Protein AF-A0AAV9DJF5-F1 (afdb_monomer_lite)

InterPro domains:
  IPR000597 Large ribosomal subunit protein uL3 [PF00297] (3-47)
  IPR009000 Translation protein, beta-barrel domain superfamily [SSF50447] (3-47)
  IPR045077 Large ribosomal subunit protein uL3, archaea/eukaryota [PTHR11363] (3-61)

Sequence (67 aa):
MNLLIKGCCVGPKKRVVTLRQSLLKQTSRLALEEIKLKFIDTSSKFGHGRFQTTQEKQKFYDGFPMY

Secondary structure (DSSP, 8-state):
-----SS--SSSTT--------SS---STTTS----------S-TTTT---SSHHHHHHHTTT----

pLDDT: mean 86.1, std 10.38, range [44.72, 95.19]

Radius of gyration: 18.51 Å; chains: 1; bounding box: 33×28×49 Å

Structure (mmCIF, N/CA/C/O backbone):
data_AF-A0AAV9DJF5-F1
#
_entry.id   AF-A0AAV9DJF5-F1
#
loop_
_atom_site.group_PDB
_atom_site.id
_atom_site.type_symbol
_atom_site.label_atom_id
_atom_site.label_alt_id
_atom_site.label_comp_id
_atom_site.label_asym_id
_atom_site.label_entity_id
_atom_site.label_seq_id
_atom_site.pdbx_PDB_ins_code
_atom_site.Cartn_x
_atom_site.Cartn_y
_atom_site.Cartn_z
_atom_site.occupancy
_atom_site.B_iso_or_equiv
_atom_site.auth_seq_id
_atom_site.auth_comp_id
_atom_site.auth_asym_id
_atom_site.auth_atom_id
_atom_site.pdbx_PDB_model_num
ATOM 1 N N . MET A 1 1 ? -13.162 2.618 -8.436 1.00 44.72 1 MET A N 1
ATOM 2 C CA . MET A 1 1 ? -12.823 2.939 -7.032 1.00 44.72 1 MET A CA 1
ATOM 3 C C . MET A 1 1 ? -11.756 1.947 -6.599 1.00 44.72 1 MET A C 1
ATOM 5 O O . MET A 1 1 ? -12.054 0.763 -6.543 1.00 44.72 1 MET A O 1
ATOM 9 N N . ASN A 1 2 ? -10.512 2.396 -6.417 1.00 75.56 2 ASN A N 1
ATOM 10 C CA . ASN A 1 2 ? -9.369 1.520 -6.131 1.00 75.56 2 ASN A CA 1
ATOM 11 C C . ASN A 1 2 ? -8.996 1.655 -4.649 1.00 75.56 2 ASN A C 1
ATOM 13 O O . ASN A 1 2 ? -8.971 2.771 -4.136 1.00 75.56 2 ASN A O 1
ATOM 17 N N . LEU A 1 3 ? -8.718 0.538 -3.972 1.00 89.19 3 LEU A N 1
ATOM 18 C CA . LEU A 1 3 ? -8.359 0.498 -2.551 1.00 89.19 3 LEU A CA 1
ATOM 19 C C . LEU A 1 3 ? -6.909 0.024 -2.389 1.00 89.19 3 LEU A C 1
ATOM 21 O O . LEU A 1 3 ? -6.549 -1.026 -2.917 1.00 89.19 3 LEU A O 1
ATOM 25 N N . LEU A 1 4 ? -6.101 0.769 -1.628 1.00 92.44 4 LEU A N 1
ATOM 26 C CA . LEU A 1 4 ? -4.767 0.353 -1.191 1.00 92.44 4 LEU A CA 1
ATOM 27 C C . LEU A 1 4 ? -4.777 0.137 0.325 1.00 92.44 4 LEU A C 1
ATOM 29 O O . LEU A 1 4 ? -5.235 0.997 1.073 1.00 92.44 4 LEU A O 1
ATOM 33 N N . ILE A 1 5 ? -4.268 -1.012 0.771 1.00 92.38 5 ILE A N 1
ATOM 34 C CA . ILE A 1 5 ? -4.168 -1.376 2.190 1.00 92.38 5 ILE A CA 1
ATOM 35 C C . ILE A 1 5 ? -2.692 -1.339 2.587 1.00 92.38 5 ILE A C 1
ATOM 37 O O . ILE A 1 5 ? -1.832 -1.814 1.848 1.00 92.38 5 ILE A O 1
ATOM 41 N N . LYS A 1 6 ? -2.391 -0.783 3.764 1.00 91.62 6 LYS A N 1
ATOM 42 C CA . LYS A 1 6 ? -1.041 -0.810 4.336 1.00 91.62 6 LYS A CA 1
ATOM 43 C C . LYS A 1 6 ? -0.647 -2.259 4.663 1.00 91.62 6 LYS A C 1
ATOM 45 O O . LYS A 1 6 ? -1.308 -2.898 5.475 1.00 91.62 6 LYS A O 1
ATOM 50 N N . GLY A 1 7 ? 0.446 -2.753 4.078 1.00 92.00 7 GLY A N 1
ATOM 51 C CA . GLY A 1 7 ? 0.978 -4.098 4.341 1.00 92.00 7 GLY A CA 1
ATOM 52 C C . GLY A 1 7 ? 0.412 -5.187 3.420 1.00 92.00 7 GLY A C 1
ATOM 53 O O . GLY A 1 7 ? 0.180 -4.947 2.237 1.00 92.00 7 GLY A O 1
ATOM 54 N N . CYS A 1 8 ? 0.241 -6.402 3.950 1.00 92.50 8 CYS A N 1
ATOM 55 C CA . CYS A 1 8 ? -0.279 -7.564 3.223 1.00 92.50 8 CYS A CA 1
ATOM 56 C C . CYS A 1 8 ? -1.701 -7.943 3.677 1.00 92.50 8 CYS A C 1
ATOM 58 O O . CYS A 1 8 ? -2.148 -7.572 4.761 1.00 92.50 8 CYS A O 1
ATOM 60 N N . CYS A 1 9 ? -2.418 -8.694 2.838 1.00 92.38 9 CYS A N 1
ATOM 61 C CA . CYS A 1 9 ? -3.740 -9.243 3.141 1.00 92.38 9 CYS A CA 1
ATOM 62 C C . CYS A 1 9 ? -3.733 -10.772 3.019 1.00 92.38 9 CYS A C 1
ATOM 64 O O . CYS A 1 9 ? -2.828 -11.362 2.427 1.00 92.38 9 CYS A O 1
ATOM 66 N N . VAL A 1 10 ? -4.728 -11.425 3.621 1.00 93.38 10 VAL A N 1
ATOM 67 C CA . VAL A 1 10 ? -4.761 -12.886 3.721 1.00 93.38 10 VAL A CA 1
ATOM 68 C C . VAL A 1 10 ? -5.053 -13.550 2.372 1.00 93.38 10 VAL A C 1
ATOM 70 O O . VAL A 1 10 ? -6.156 -13.471 1.835 1.00 93.38 10 VAL A O 1
ATOM 73 N N . GLY A 1 11 ? -4.076 -14.298 1.862 1.00 93.94 11 GLY A N 1
ATOM 74 C CA . GLY A 1 11 ? -4.255 -15.218 0.743 1.00 93.94 11 GLY A CA 1
ATOM 75 C C . GLY A 1 11 ? -3.530 -14.896 -0.555 1.00 93.94 11 GLY A C 1
ATOM 76 O O . GLY A 1 11 ? -2.849 -13.882 -0.658 1.00 93.94 11 GLY A O 1
ATOM 77 N N . PRO A 1 12 ? -3.655 -15.783 -1.559 1.00 95.19 12 PRO A N 1
ATOM 78 C CA . PRO A 1 12 ? -3.099 -15.580 -2.874 1.00 95.19 12 PRO A CA 1
ATOM 79 C C . PRO A 1 12 ? -3.885 -14.500 -3.616 1.00 95.19 12 PRO A C 1
ATOM 81 O O . PRO A 1 12 ? -5.048 -14.200 -3.325 1.00 95.19 12 PRO A O 1
ATOM 84 N N . LYS A 1 13 ? -3.239 -13.961 -4.649 1.00 91.25 13 LYS A N 1
ATOM 85 C CA . LYS A 1 13 ? -3.849 -13.029 -5.596 1.00 91.25 13 LYS A CA 1
ATOM 86 C C . LYS A 1 13 ? -5.176 -13.603 -6.125 1.00 91.25 13 LYS A C 1
ATOM 88 O O . LYS A 1 13 ? -5.238 -14.778 -6.472 1.00 91.25 13 LYS A O 1
ATOM 93 N N . LYS A 1 14 ? -6.203 -12.750 -6.239 1.00 92.19 14 LYS A N 1
ATOM 94 C CA . LYS A 1 14 ? -7.583 -13.063 -6.686 1.00 92.19 14 LYS A CA 1
ATOM 95 C C . LYS A 1 14 ? -8.496 -13.772 -5.668 1.00 92.19 14 LYS A C 1
ATOM 97 O O . LYS A 1 14 ? -9.647 -14.035 -6.005 1.00 92.19 14 LYS A O 1
ATOM 102 N N . ARG A 1 15 ? -8.051 -14.058 -4.438 1.00 95.19 15 ARG A N 1
ATOM 103 C CA . ARG A 1 15 ? -8.954 -14.547 -3.379 1.00 95.19 15 ARG A CA 1
ATOM 104 C C . ARG A 1 15 ? -9.943 -13.451 -2.958 1.00 95.19 15 ARG A C 1
ATOM 106 O O . ARG A 1 15 ? -9.547 -12.305 -2.770 1.00 95.19 15 ARG A O 1
ATOM 113 N N . VAL A 1 16 ? -11.211 -13.821 -2.766 1.00 93.56 16 VAL A N 1
ATOM 114 C CA . VAL A 1 16 ? -12.233 -12.927 -2.198 1.00 93.56 16 VAL A CA 1
ATOM 115 C C . VAL A 1 16 ? -11.921 -12.661 -0.723 1.00 93.56 16 VAL A C 1
ATOM 117 O O . VAL A 1 16 ? -11.710 -13.599 0.045 1.00 93.56 16 VAL A O 1
ATOM 120 N N . VAL A 1 17 ? -11.902 -11.388 -0.326 1.00 93.69 17 VAL A N 1
ATOM 121 C CA . VAL A 1 17 ? -11.674 -10.954 1.059 1.00 93.69 17 VAL A CA 1
ATOM 122 C C . VAL A 1 17 ? -12.801 -10.013 1.472 1.00 93.69 17 VAL A C 1
ATOM 124 O O . VAL A 1 17 ? -13.082 -9.035 0.782 1.00 93.69 17 VAL A O 1
ATOM 127 N N . THR A 1 18 ? -13.441 -10.295 2.605 1.00 92.94 18 THR A N 1
ATOM 128 C CA . THR A 1 18 ? -14.485 -9.440 3.181 1.00 92.94 18 THR A CA 1
ATOM 129 C C . THR A 1 18 ? -13.862 -8.386 4.091 1.00 92.94 18 THR A C 1
ATOM 131 O O . THR A 1 18 ? -13.261 -8.723 5.112 1.00 92.94 18 THR A O 1
ATOM 134 N N . LEU A 1 19 ? -14.016 -7.108 3.742 1.00 92.88 19 LEU A N 1
ATOM 135 C CA . LEU A 1 19 ? -13.579 -5.986 4.572 1.00 92.88 19 LEU A CA 1
ATOM 136 C C . LEU A 1 19 ? -14.716 -5.544 5.495 1.00 92.88 19 LEU A C 1
ATOM 138 O O . LEU A 1 19 ? -15.858 -5.405 5.062 1.00 92.88 19 LEU A O 1
ATOM 142 N N . ARG A 1 20 ? -14.399 -5.306 6.769 1.00 94.25 20 ARG A N 1
ATOM 143 C CA . ARG A 1 20 ? -15.357 -4.910 7.805 1.00 94.25 20 ARG A CA 1
ATOM 144 C C . ARG A 1 20 ? -14.849 -3.666 8.525 1.00 94.25 20 ARG A C 1
ATOM 146 O O . ARG A 1 20 ? -13.658 -3.565 8.809 1.00 94.25 20 ARG A O 1
ATOM 153 N N . GLN A 1 21 ? -15.752 -2.749 8.862 1.00 92.62 21 GLN A N 1
ATOM 154 C CA . GLN A 1 21 ? -15.427 -1.629 9.742 1.00 92.62 21 GLN A CA 1
ATOM 155 C C . GLN A 1 21 ? -15.032 -2.129 11.142 1.00 92.62 21 GLN A C 1
ATOM 157 O O . GLN A 1 21 ? -15.603 -3.094 11.657 1.00 92.62 21 GLN A O 1
ATOM 162 N N . SER A 1 22 ? -14.061 -1.464 11.767 1.00 92.44 22 SER A N 1
ATOM 163 C CA . SER A 1 22 ? -13.681 -1.745 13.151 1.00 92.44 22 SER A CA 1
ATOM 16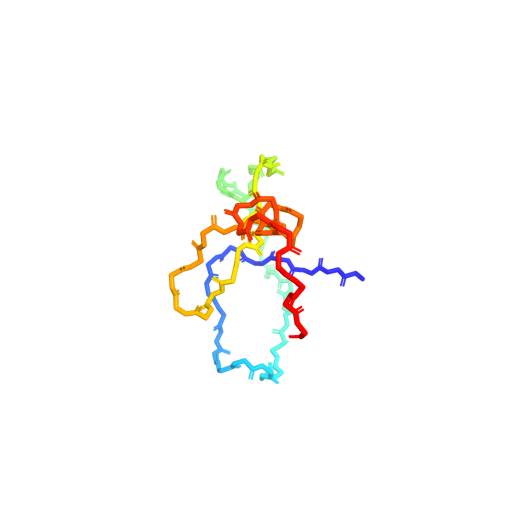4 C C . SER A 1 22 ? -14.869 -1.565 14.098 1.00 92.44 22 SER A C 1
ATOM 166 O O . SER A 1 22 ? -15.615 -0.595 13.990 1.00 92.44 22 SER A O 1
ATOM 168 N N . LEU A 1 23 ? -15.009 -2.490 15.051 1.00 92.88 23 LEU A N 1
ATOM 169 C CA . LEU A 1 23 ? -16.059 -2.467 16.078 1.00 92.88 23 LEU A CA 1
ATOM 170 C C . LEU A 1 23 ? -15.988 -1.236 16.984 1.00 92.88 23 LEU A C 1
ATOM 172 O O . LEU A 1 23 ? -17.009 -0.666 17.350 1.00 92.88 23 LEU A O 1
ATOM 176 N N . LEU A 1 24 ? -14.766 -0.848 17.345 1.00 93.12 24 LEU A N 1
ATOM 177 C CA . LEU A 1 24 ? -14.474 0.293 18.199 1.00 93.12 24 LEU A CA 1
ATOM 178 C C . LEU A 1 24 ? -13.795 1.385 17.373 1.00 93.12 24 LEU A C 1
ATOM 180 O O . LEU A 1 24 ? -13.033 1.098 16.440 1.00 93.12 24 LEU A O 1
ATOM 184 N N . LYS A 1 25 ? -14.053 2.644 17.735 1.00 89.69 25 LYS A N 1
ATOM 185 C CA . LYS A 1 25 ? -13.405 3.800 17.111 1.00 89.69 25 LYS A CA 1
ATOM 186 C C . LYS A 1 25 ? -11.898 3.730 17.361 1.00 89.69 25 LYS A C 1
ATOM 188 O O . LYS A 1 25 ? -11.457 3.586 18.496 1.00 89.69 25 LYS A O 1
ATOM 193 N N . GLN A 1 26 ? -11.114 3.809 16.290 1.00 89.94 26 GLN A N 1
ATOM 194 C CA . GLN A 1 26 ? -9.657 3.826 16.382 1.00 89.94 26 GLN A CA 1
ATOM 195 C C . GLN A 1 26 ? -9.203 5.230 16.796 1.00 89.94 26 GLN A C 1
ATOM 197 O O . GLN A 1 26 ? -9.412 6.183 16.052 1.00 89.94 26 GLN A O 1
ATOM 202 N N . THR A 1 27 ? -8.613 5.358 17.984 1.00 91.25 27 THR A N 1
ATOM 203 C CA . THR A 1 27 ? -8.149 6.639 18.557 1.00 91.25 27 THR A CA 1
ATOM 204 C C . THR A 1 27 ? -6.626 6.763 18.605 1.00 91.25 27 THR A C 1
ATOM 206 O O . THR A 1 27 ? -6.096 7.772 19.064 1.00 91.25 27 THR A O 1
ATOM 209 N N . SER A 1 28 ? -5.895 5.740 18.153 1.00 89.69 28 SER A N 1
ATOM 210 C CA . SER A 1 28 ? -4.435 5.756 18.171 1.00 89.69 28 SER A CA 1
ATOM 211 C C . SER A 1 28 ? -3.881 6.804 17.200 1.00 89.69 28 SER A C 1
ATOM 213 O O . SER A 1 28 ? -4.445 7.047 16.133 1.00 89.69 28 SER A O 1
ATOM 215 N N . ARG A 1 29 ? -2.732 7.405 17.543 1.00 87.31 29 ARG A N 1
ATOM 216 C CA . ARG A 1 29 ? -2.074 8.426 16.702 1.00 87.31 29 ARG A CA 1
ATOM 217 C C . ARG A 1 29 ? -1.775 7.909 15.289 1.00 87.31 29 ARG A C 1
ATOM 219 O O . ARG A 1 29 ? -1.919 8.654 14.335 1.00 87.31 29 ARG A O 1
ATOM 226 N N . LEU A 1 30 ? -1.436 6.622 15.170 1.00 87.25 30 LEU A N 1
ATOM 227 C CA . LEU A 1 30 ? -1.206 5.943 13.889 1.00 87.25 30 LEU A CA 1
ATOM 228 C C . LEU A 1 30 ? -2.477 5.813 13.036 1.00 87.25 30 LEU A C 1
ATOM 230 O O . LEU A 1 30 ? -2.387 5.766 11.815 1.00 87.25 30 LEU A O 1
ATOM 234 N N . ALA A 1 31 ? -3.652 5.710 13.661 1.00 86.06 31 ALA A N 1
ATOM 235 C CA . ALA A 1 31 ? -4.924 5.605 12.949 1.00 86.06 31 ALA A CA 1
ATOM 236 C C . ALA A 1 31 ? -5.480 6.970 12.512 1.00 86.06 31 ALA A C 1
ATOM 238 O O . ALA A 1 31 ? -6.288 7.025 11.590 1.00 86.06 31 ALA A O 1
ATOM 239 N N . LEU A 1 32 ? -5.057 8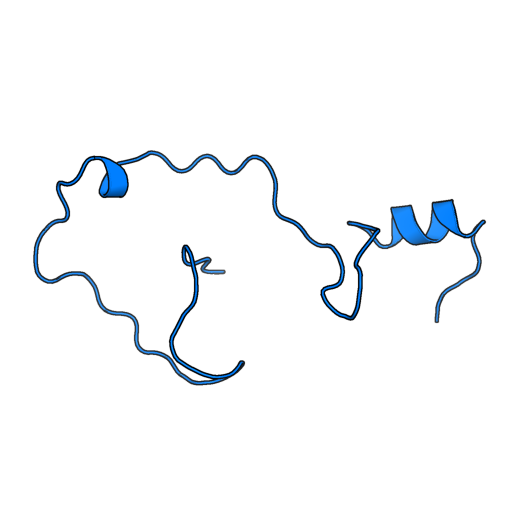.051 13.175 1.00 89.88 32 LEU A N 1
ATOM 240 C CA . LEU A 1 32 ? -5.471 9.432 12.901 1.00 89.88 32 LEU A CA 1
ATOM 241 C C . LEU A 1 32 ? -4.475 10.200 12.015 1.00 89.88 32 LEU A C 1
ATOM 243 O O . LEU A 1 32 ? -4.651 11.394 11.783 1.00 89.88 32 LEU A O 1
ATOM 247 N N . GLU A 1 33 ? -3.415 9.542 11.550 1.00 90.44 33 GLU A N 1
ATOM 248 C CA . GLU A 1 33 ? -2.391 10.158 10.712 1.00 90.44 33 GLU A CA 1
ATOM 249 C C . GLU A 1 33 ? -2.952 10.522 9.325 1.00 90.44 33 GLU A C 1
ATOM 251 O O . GLU A 1 33 ? -3.593 9.706 8.659 1.00 90.44 33 GLU A O 1
ATOM 256 N N . GLU A 1 34 ? -2.698 11.751 8.868 1.00 88.69 34 GLU A N 1
ATOM 257 C CA . GLU A 1 34 ? -3.062 12.184 7.518 1.00 88.69 34 GLU A CA 1
ATOM 258 C C . GLU A 1 34 ? -2.109 11.550 6.489 1.00 88.69 34 GLU A C 1
ATOM 260 O O . GLU A 1 34 ? -0.914 11.849 6.449 1.00 88.69 34 GLU A O 1
ATOM 265 N N . ILE A 1 35 ? -2.634 10.678 5.625 1.00 90.19 35 ILE A N 1
ATOM 266 C CA . ILE A 1 35 ? -1.818 9.942 4.653 1.00 90.19 35 ILE A CA 1
ATOM 267 C C . ILE A 1 35 ? -1.637 10.782 3.379 1.00 90.19 35 ILE A C 1
ATOM 269 O O . ILE A 1 35 ? -2.502 10.803 2.505 1.00 90.19 35 ILE A O 1
ATOM 273 N N . LYS A 1 36 ? -0.476 11.432 3.242 1.00 91.69 36 LYS A N 1
ATOM 274 C CA . LYS A 1 36 ? -0.031 12.109 2.009 1.00 91.69 36 LYS A CA 1
ATOM 275 C C . LYS A 1 36 ? 1.001 11.251 1.271 1.00 91.69 36 LYS A C 1
ATOM 277 O O . LYS A 1 36 ? 2.169 11.193 1.655 1.00 91.69 36 LYS A O 1
ATOM 282 N N . LEU A 1 37 ? 0.573 10.570 0.208 1.00 89.19 37 LEU A N 1
ATOM 283 C CA . LEU A 1 37 ? 1.448 9.722 -0.610 1.00 89.19 37 LEU A CA 1
ATOM 284 C C . LEU A 1 37 ? 2.292 10.584 -1.561 1.00 89.19 37 LEU A C 1
ATOM 286 O O . LEU A 1 37 ? 1.744 11.349 -2.347 1.00 89.19 37 LEU A O 1
ATOM 290 N N . LYS A 1 38 ? 3.623 10.444 -1.509 1.00 92.69 38 LYS A N 1
ATOM 291 C CA . LYS A 1 38 ? 4.549 11.149 -2.419 1.00 92.69 38 LYS A CA 1
ATOM 292 C C . LYS A 1 38 ? 4.872 10.356 -3.684 1.00 92.69 38 LYS A C 1
ATOM 294 O O . LYS A 1 38 ? 5.061 10.942 -4.741 1.00 92.69 38 LYS A O 1
ATOM 299 N N . PHE A 1 39 ? 4.976 9.034 -3.564 1.00 90.75 39 PHE A N 1
ATOM 300 C CA . PHE A 1 39 ? 5.403 8.157 -4.647 1.00 90.75 39 PHE A CA 1
ATOM 301 C C . PHE A 1 39 ? 4.722 6.793 -4.535 1.00 90.75 39 PHE A C 1
ATOM 303 O O . PHE A 1 39 ? 4.585 6.252 -3.435 1.00 90.75 39 PHE A O 1
ATOM 310 N N . ILE A 1 40 ? 4.310 6.248 -5.679 1.00 91.69 40 ILE A N 1
ATOM 311 C CA . ILE A 1 40 ? 3.801 4.886 -5.828 1.00 91.69 40 ILE A CA 1
ATOM 312 C C . ILE A 1 40 ? 4.665 4.226 -6.894 1.00 91.69 40 ILE A C 1
ATOM 314 O 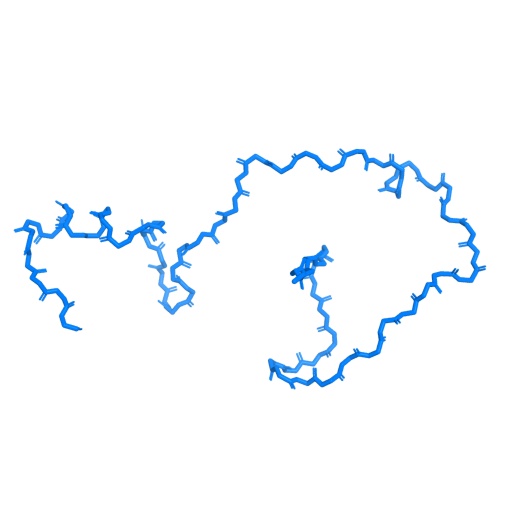O . ILE A 1 40 ? 4.744 4.720 -8.014 1.00 91.69 40 ILE A O 1
ATOM 318 N N . ASP A 1 41 ? 5.302 3.118 -6.539 1.00 90.44 41 ASP A N 1
ATOM 319 C CA . ASP A 1 41 ? 6.124 2.366 -7.476 1.00 90.44 41 ASP A CA 1
ATOM 320 C C . ASP A 1 41 ? 5.240 1.622 -8.489 1.00 90.44 41 ASP A C 1
ATOM 322 O O . ASP A 1 41 ? 4.456 0.742 -8.122 1.00 90.44 41 ASP A O 1
ATOM 326 N N . THR A 1 42 ? 5.369 1.988 -9.762 1.00 90.44 42 THR A N 1
ATOM 327 C CA . THR A 1 42 ? 4.684 1.370 -10.908 1.00 90.44 42 THR A CA 1
ATOM 328 C C . THR A 1 42 ? 5.613 0.468 -11.712 1.00 90.44 42 THR A C 1
ATOM 330 O O . THR A 1 42 ? 5.228 -0.038 -12.768 1.00 90.44 42 THR A O 1
ATOM 333 N N . SER A 1 43 ? 6.831 0.237 -11.215 1.00 89.56 43 SER A N 1
ATOM 334 C CA . SER A 1 43 ? 7.773 -0.673 -11.846 1.00 89.56 43 SER A CA 1
ATOM 335 C C . SER A 1 43 ? 7.263 -2.115 -11.876 1.00 89.56 43 SER A C 1
ATOM 337 O O . SER A 1 43 ? 6.494 -2.580 -11.026 1.00 89.56 43 SER A O 1
ATOM 339 N N . SER A 1 44 ? 7.711 -2.855 -12.893 1.00 88.69 44 SER A N 1
ATOM 340 C CA . SER A 1 44 ? 7.410 -4.280 -13.004 1.00 88.69 44 SER A CA 1
ATOM 341 C C . SER A 1 44 ? 7.918 -5.040 -11.778 1.00 88.69 44 SER A C 1
ATOM 343 O O . SER A 1 44 ? 9.081 -4.930 -11.396 1.00 88.69 44 SER A O 1
ATOM 345 N N . LYS A 1 45 ? 7.052 -5.882 -11.209 1.00 88.44 45 LYS A N 1
ATOM 346 C CA . LYS A 1 45 ? 7.411 -6.849 -10.159 1.00 88.44 45 LYS A CA 1
ATOM 347 C C . LYS A 1 45 ? 7.839 -8.207 -10.710 1.00 88.44 45 LYS A C 1
ATOM 349 O O . LYS A 1 45 ? 8.122 -9.118 -9.939 1.00 88.44 45 LYS A O 1
ATOM 354 N N . PHE A 1 46 ? 7.871 -8.357 -12.034 1.00 85.38 46 PHE A N 1
ATOM 355 C CA . PHE A 1 46 ? 8.455 -9.527 -12.673 1.00 85.38 46 PHE A CA 1
ATOM 356 C C . PHE A 1 46 ? 9.974 -9.329 -12.768 1.00 85.38 46 PHE A C 1
ATOM 358 O O . PHE A 1 46 ? 10.444 -8.502 -13.551 1.00 85.38 46 PHE A O 1
ATOM 365 N N . GLY A 1 47 ? 10.732 -10.047 -11.936 1.00 89.12 47 GLY A N 1
ATOM 366 C CA . GLY A 1 47 ? 12.176 -9.845 -11.790 1.00 89.12 47 GLY A CA 1
ATOM 367 C C . GLY A 1 47 ? 12.524 -8.533 -11.073 1.00 89.12 47 GLY A C 1
ATOM 368 O O . GLY A 1 47 ? 11.821 -8.108 -10.159 1.00 89.12 47 GLY A O 1
ATOM 369 N N . HIS A 1 48 ? 13.622 -7.892 -11.488 1.00 84.69 48 HIS A N 1
ATOM 370 C CA . HIS A 1 48 ? 14.098 -6.626 -10.920 1.00 84.69 48 HIS A CA 1
ATOM 371 C C . HIS A 1 48 ? 13.618 -5.445 -11.779 1.00 84.69 48 HIS A C 1
ATOM 373 O O . HIS A 1 48 ? 14.233 -5.124 -12.799 1.00 84.69 48 HIS A O 1
ATOM 379 N N . GLY A 1 49 ? 12.508 -4.813 -11.389 1.00 83.50 49 GLY A N 1
ATOM 380 C CA . GLY A 1 49 ? 11.956 -3.641 -12.075 1.00 83.50 49 GLY A CA 1
ATOM 381 C C . GLY A 1 49 ? 12.901 -2.436 -12.037 1.00 83.50 49 GLY A C 1
ATOM 382 O O . GLY A 1 49 ? 13.410 -2.083 -10.978 1.00 83.50 49 GLY A O 1
ATOM 383 N N . ARG A 1 50 ? 13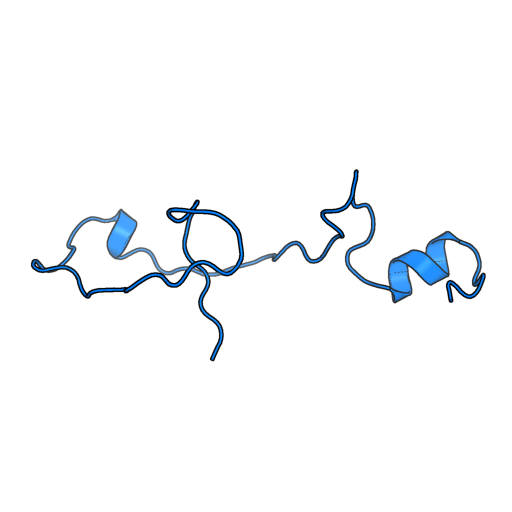.138 -1.806 -13.198 1.00 84.00 50 ARG A N 1
ATOM 384 C CA . ARG A 1 50 ? 14.036 -0.638 -13.347 1.00 84.00 50 ARG A CA 1
ATOM 385 C C . ARG A 1 50 ? 13.369 0.623 -13.899 1.00 84.00 50 ARG A C 1
ATOM 387 O O . ARG A 1 50 ? 13.933 1.699 -13.770 1.00 84.00 50 ARG A O 1
ATOM 394 N N . PHE A 1 51 ? 12.192 0.490 -14.5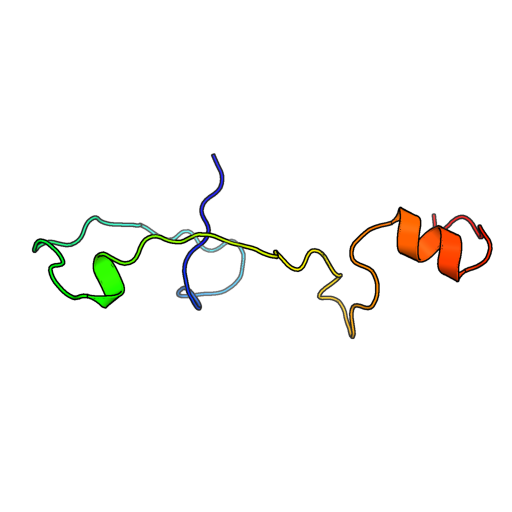06 1.00 87.06 51 PHE A N 1
ATOM 395 C CA . PHE A 1 51 ? 11.485 1.582 -15.179 1.00 87.06 51 PHE A CA 1
ATOM 396 C C . PHE A 1 51 ? 10.099 1.740 -14.566 1.00 87.06 51 PHE A C 1
ATOM 398 O O . PHE A 1 51 ? 9.418 0.732 -14.351 1.00 87.06 51 PHE A O 1
ATOM 405 N N . GLN A 1 52 ? 9.692 2.976 -14.293 1.00 88.38 52 GLN A N 1
ATOM 406 C CA . GLN A 1 52 ? 8.365 3.316 -13.778 1.00 88.38 52 GLN A CA 1
ATOM 407 C C . GLN A 1 52 ? 7.350 3.435 -14.913 1.00 88.38 52 GLN A C 1
ATOM 409 O O . GLN A 1 52 ? 6.182 3.086 -14.738 1.00 88.38 52 GLN A O 1
ATOM 414 N N . THR A 1 53 ? 7.801 3.882 -16.088 1.00 87.12 53 THR A N 1
ATOM 415 C CA . THR A 1 53 ? 6.960 4.049 -17.279 1.00 87.12 53 THR A CA 1
ATOM 416 C C . THR A 1 53 ? 7.524 3.318 -18.496 1.00 87.12 53 THR A C 1
ATOM 418 O O . THR A 1 53 ? 8.731 3.113 -18.640 1.00 87.12 53 THR A O 1
ATOM 421 N N . THR A 1 54 ? 6.646 2.952 -19.433 1.00 84.44 54 THR A N 1
ATOM 422 C CA . THR A 1 54 ? 7.056 2.367 -20.722 1.00 84.44 54 THR A CA 1
ATOM 423 C C . THR A 1 54 ? 7.936 3.328 -21.526 1.00 84.44 54 THR A C 1
ATOM 425 O O . THR A 1 54 ? 8.853 2.896 -22.218 1.00 84.44 54 THR A O 1
ATOM 428 N N . GLN A 1 55 ? 7.700 4.635 -21.389 1.00 83.75 55 GLN A N 1
ATOM 429 C CA . GLN A 1 55 ? 8.466 5.681 -22.067 1.00 83.75 55 GLN A CA 1
ATOM 430 C C . GLN A 1 55 ? 9.916 5.743 -21.571 1.00 83.75 55 GLN A C 1
ATOM 432 O O . GLN A 1 55 ? 10.826 5.879 -22.384 1.00 83.75 55 GLN A O 1
ATOM 437 N N . GLU A 1 56 ? 10.153 5.601 -20.262 1.00 84.69 56 GLU A N 1
ATOM 438 C CA . GLU A 1 56 ? 11.510 5.497 -19.703 1.00 84.69 56 GLU A CA 1
ATOM 439 C C . GLU A 1 56 ? 12.252 4.287 -20.268 1.00 84.69 56 GLU A C 1
ATOM 441 O O . GLU A 1 56 ? 13.403 4.405 -20.680 1.00 84.69 56 GLU A O 1
ATOM 446 N N . LYS A 1 57 ? 11.570 3.139 -20.353 1.00 82.94 57 LYS A N 1
ATOM 447 C CA . LYS A 1 57 ? 12.135 1.923 -20.942 1.00 82.94 57 LYS A CA 1
ATOM 448 C C . LYS A 1 57 ? 12.503 2.138 -22.413 1.00 82.94 57 LYS A C 1
ATOM 450 O O . LYS A 1 57 ? 13.603 1.788 -22.820 1.00 82.94 57 LYS A O 1
ATOM 455 N N . GLN A 1 58 ? 11.613 2.733 -23.206 1.00 83.00 58 GLN A N 1
ATOM 456 C CA . GLN A 1 58 ? 11.850 2.967 -24.633 1.00 83.00 58 GLN A CA 1
ATOM 457 C C . GLN A 1 58 ? 13.005 3.946 -24.884 1.00 83.00 58 GLN A C 1
ATOM 459 O O . GLN A 1 58 ? 13.813 3.711 -25.777 1.00 83.00 58 GLN A O 1
ATOM 464 N N . LYS A 1 59 ? 13.115 5.006 -24.073 1.00 83.62 59 LYS A N 1
ATOM 465 C CA . LYS A 1 59 ? 14.242 5.951 -24.125 1.00 83.62 59 LYS A CA 1
ATOM 466 C C . LYS A 1 59 ? 15.566 5.307 -23.719 1.00 83.62 59 LYS A C 1
ATOM 468 O O . LYS A 1 59 ? 16.594 5.673 -24.262 1.00 83.62 59 LYS A O 1
ATOM 473 N N . PHE A 1 60 ? 15.545 4.373 -22.769 1.00 83.81 60 PHE A N 1
ATOM 474 C CA . PHE A 1 60 ? 16.754 3.697 -22.297 1.00 83.81 60 PHE A CA 1
ATOM 475 C C . PHE A 1 60 ? 17.324 2.697 -23.313 1.00 83.81 60 PHE A C 1
ATOM 477 O O . PHE A 1 60 ? 18.534 2.526 -23.380 1.00 83.81 60 PHE A O 1
ATOM 484 N N . TYR A 1 61 ? 16.467 2.029 -24.087 1.00 81.19 61 TYR A N 1
ATOM 485 C CA . TYR A 1 61 ? 16.871 1.033 -25.090 1.00 81.19 61 TYR A CA 1
ATOM 486 C C . TYR A 1 61 ? 16.894 1.595 -26.525 1.00 81.19 61 TYR A C 1
ATOM 488 O O . TYR A 1 61 ? 16.614 0.861 -27.471 1.00 81.19 61 TYR A O 1
ATOM 496 N N . ASP A 1 62 ? 17.170 2.894 -26.684 1.00 71.38 62 ASP A N 1
ATOM 497 C CA . ASP A 1 62 ? 17.310 3.580 -27.980 1.00 71.38 62 ASP A CA 1
ATOM 498 C C . ASP A 1 62 ? 16.155 3.331 -28.971 1.00 71.38 62 ASP A C 1
ATOM 500 O O . ASP A 1 62 ? 16.338 3.220 -30.182 1.00 71.38 62 ASP A O 1
ATOM 504 N N . GLY A 1 63 ? 14.922 3.262 -28.461 1.00 63.38 63 GLY A N 1
ATOM 505 C CA . GLY A 1 63 ? 13.724 3.227 -29.297 1.00 63.38 63 GLY A CA 1
ATOM 506 C C . GLY A 1 63 ? 13.391 1.874 -29.924 1.00 63.38 63 GLY A C 1
ATOM 507 O O . GLY A 1 63 ? 12.477 1.830 -30.747 1.00 63.38 63 GLY A O 1
ATOM 508 N N . PHE A 1 64 ? 14.046 0.775 -29.530 1.00 59.28 64 PHE A N 1
ATOM 509 C 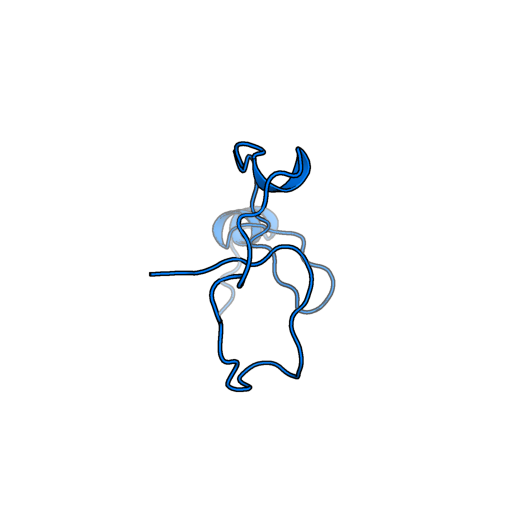CA . PHE A 1 64 ? 13.663 -0.548 -30.029 1.00 59.28 64 PHE A CA 1
ATOM 510 C C . PHE A 1 64 ? 12.219 -0.875 -29.593 1.00 59.28 64 PHE A C 1
ATOM 512 O O . PHE A 1 64 ? 11.937 -0.892 -28.386 1.00 59.28 64 PHE A O 1
ATOM 519 N N . PRO A 1 65 ? 11.278 -1.091 -30.533 1.00 58.44 65 PRO A N 1
ATOM 520 C CA . PRO A 1 65 ? 9.895 -1.375 -30.189 1.00 58.44 65 PRO A CA 1
ATOM 521 C C . PRO A 1 65 ? 9.835 -2.721 -29.468 1.00 58.44 65 PRO A C 1
ATOM 523 O O . PRO A 1 65 ? 10.159 -3.768 -30.024 1.00 58.44 65 PRO A O 1
ATOM 526 N N . MET A 1 66 ? 9.449 -2.677 -28.196 1.00 58.53 66 MET A N 1
ATOM 527 C CA . MET A 1 66 ? 9.108 -3.873 -27.438 1.00 58.53 66 MET A CA 1
ATOM 528 C C . MET A 1 66 ? 7.656 -4.208 -27.770 1.00 58.53 66 MET A C 1
ATOM 530 O O . MET A 1 66 ? 6.756 -3.525 -27.280 1.00 58.53 66 MET A O 1
ATOM 534 N N . TYR A 1 67 ? 7.471 -5.191 -28.653 1.00 54.91 67 TYR A N 1
ATOM 535 C CA . TYR A 1 67 ? 6.181 -5.825 -28.937 1.00 54.91 67 TYR A CA 1
ATOM 536 C C . TYR A 1 67 ? 5.550 -6.389 -27.657 1.00 54.91 67 TYR A C 1
ATOM 538 O O . TYR A 1 67 ? 6.308 -6.935 -26.817 1.00 54.91 67 TYR A O 1
#

Organism: Acorus calamus (NCBI:txid4465)

Foldseek 3Di:
DDDDDPDDDPDDPPDDDDDDDDPDDDPDPVVVDDDDDDDDQCFDPPPDGDDSDPVVVCVVVVNDDDD